Protein AF-A0A231NWU9-F1 (afdb_monomer_lite)

Secondary structure (DSSP, 8-state):
--HHHHHHHHHHTS---HHHHHHHHHHHHHHHHHHHHHHTS---HHHHHHHHTTHHHHHHTSHHHHHHS-TTSS---SHHHHHHHHHHHHHHHHHHHH--

Foldseek 3Di:
DPLVLLLCCCVPPVPDDNVVSVLLSVLQVLLQQLVCVQVVHRDDLVVCCVVPNCPVSLVCLDLVNVVVGDPVRPQDNDPVRSVSSSVSSVSVSVSVVPPD

Structure (mmCIF, N/CA/C/O backbone):
data_AF-A0A231NWU9-F1
#
_entry.id   AF-A0A231NWU9-F1
#
loop_
_atom_site.group_PDB
_atom_site.id
_atom_site.type_symbol
_atom_site.label_atom_id
_atom_site.label_alt_id
_atom_site.label_comp_id
_atom_site.label_asym_id
_atom_site.label_entity_id
_atom_site.label_seq_id
_atom_site.pdbx_PDB_ins_code
_atom_site.Cartn_x
_atom_site.Cartn_y
_atom_site.Cartn_z
_atom_site.occupancy
_atom_site.B_iso_or_equiv
_atom_site.auth_seq_id
_atom_site.auth_comp_id
_atom_site.auth_asym_id
_atom_site.auth_atom_id
_atom_site.pdbx_PDB_model_num
ATOM 1 N N . MET A 1 1 ? 6.382 -5.804 4.144 1.00 90.31 1 MET A N 1
ATOM 2 C CA . MET A 1 1 ? 6.411 -6.263 2.736 1.00 90.31 1 MET A CA 1
ATOM 3 C C . MET A 1 1 ? 7.840 -6.413 2.200 1.00 90.31 1 MET A C 1
ATOM 5 O O . MET A 1 1 ? 8.786 -5.985 2.860 1.00 90.31 1 MET A O 1
ATOM 9 N N . LYS A 1 2 ? 8.032 -6.961 0.991 1.00 91.31 2 LYS A N 1
ATOM 10 C CA . LYS A 1 2 ? 9.347 -7.054 0.326 1.00 91.31 2 LYS A CA 1
ATOM 11 C C . LYS A 1 2 ? 9.800 -5.736 -0.315 1.00 91.31 2 LYS A C 1
ATOM 13 O O . LYS A 1 2 ? 9.838 -5.597 -1.537 1.00 91.31 2 LYS A O 1
ATOM 18 N N . ASP A 1 3 ? 10.179 -4.769 0.512 1.00 93.06 3 ASP A N 1
ATOM 19 C CA . ASP A 1 3 ? 10.448 -3.390 0.078 1.00 93.06 3 ASP A CA 1
ATOM 20 C C . ASP A 1 3 ? 11.463 -3.261 -1.063 1.00 93.06 3 ASP A C 1
ATOM 22 O O . ASP A 1 3 ? 11.206 -2.564 -2.042 1.00 93.06 3 ASP A O 1
ATOM 26 N N . ASN A 1 4 ? 12.613 -3.933 -0.950 1.00 95.94 4 ASN A N 1
ATOM 27 C CA . ASN A 1 4 ? 13.691 -3.819 -1.935 1.00 95.94 4 ASN A CA 1
ATOM 28 C C . ASN A 1 4 ? 13.305 -4.455 -3.276 1.00 95.94 4 ASN A C 1
ATOM 30 O O . ASN A 1 4 ? 13.556 -3.876 -4.328 1.00 95.94 4 ASN A O 1
ATOM 34 N N . GLU A 1 5 ? 12.665 -5.627 -3.246 1.00 96.81 5 GLU A N 1
ATOM 35 C CA . GLU A 1 5 ? 12.198 -6.307 -4.460 1.00 96.81 5 GLU A CA 1
ATOM 36 C C . GLU A 1 5 ? 11.095 -5.497 -5.147 1.00 96.81 5 GLU A C 1
ATOM 38 O O . GLU A 1 5 ? 11.113 -5.340 -6.367 1.00 96.81 5 GLU A O 1
ATOM 43 N N . PHE A 1 6 ? 10.180 -4.921 -4.364 1.00 97.75 6 PHE A N 1
ATOM 44 C CA . PHE A 1 6 ? 9.136 -4.054 -4.891 1.00 97.75 6 PHE A CA 1
ATOM 45 C C . PHE A 1 6 ? 9.711 -2.768 -5.493 1.00 97.75 6 PHE A C 1
ATOM 47 O O . PHE A 1 6 ? 9.303 -2.372 -6.582 1.00 97.75 6 PHE A O 1
ATOM 54 N N . ALA A 1 7 ? 10.684 -2.136 -4.830 1.00 97.81 7 ALA A N 1
ATOM 55 C CA . ALA A 1 7 ? 11.365 -0.951 -5.345 1.00 97.81 7 ALA A CA 1
ATOM 56 C C . ALA A 1 7 ? 12.077 -1.235 -6.676 1.00 97.81 7 ALA A C 1
ATOM 58 O O . ALA A 1 7 ? 11.899 -0.484 -7.635 1.00 97.81 7 ALA A O 1
ATOM 59 N N . ASN A 1 8 ? 12.818 -2.343 -6.752 1.00 97.44 8 ASN A N 1
ATOM 60 C CA . ASN A 1 8 ? 13.488 -2.763 -7.982 1.00 97.44 8 ASN A CA 1
ATOM 61 C C . ASN A 1 8 ? 12.465 -3.035 -9.091 1.00 97.44 8 ASN A C 1
ATOM 63 O O . ASN A 1 8 ? 12.590 -2.501 -10.186 1.00 97.44 8 ASN A O 1
ATOM 67 N N . TRP A 1 9 ? 11.386 -3.768 -8.799 1.00 97.69 9 TRP A N 1
ATOM 68 C CA . TRP A 1 9 ? 10.322 -4.022 -9.775 1.00 97.69 9 TRP A CA 1
ATOM 69 C C . TRP A 1 9 ? 9.639 -2.737 -10.267 1.00 97.69 9 TRP A C 1
ATOM 71 O O . TRP A 1 9 ? 9.338 -2.608 -11.455 1.00 97.69 9 TRP A O 1
ATOM 81 N N . LEU A 1 10 ? 9.403 -1.765 -9.381 1.00 98.00 10 LEU A N 1
ATOM 82 C CA . LEU A 1 10 ? 8.820 -0.475 -9.757 1.00 98.00 10 LEU A CA 1
ATOM 83 C C . LEU A 1 10 ? 9.700 0.270 -10.763 1.00 98.00 10 LEU A C 1
ATOM 85 O O . LEU A 1 10 ? 9.171 0.865 -11.701 1.00 98.00 10 LEU A O 1
ATOM 89 N N . MET A 1 11 ? 11.018 0.233 -10.573 1.00 97.50 11 MET A N 1
ATOM 90 C CA . MET A 1 11 ? 11.972 0.876 -11.473 1.00 97.50 11 MET A CA 1
ATOM 91 C C . MET A 1 11 ? 12.134 0.095 -12.780 1.00 97.50 11 MET A C 1
ATOM 93 O O . MET A 1 11 ? 11.983 0.670 -13.857 1.00 97.50 11 MET A O 1
ATOM 97 N N . ASP A 1 12 ? 12.378 -1.210 -12.684 1.00 96.62 12 ASP A N 1
ATOM 98 C CA . ASP A 1 12 ? 12.825 -2.038 -13.807 1.00 96.62 12 ASP A CA 1
ATOM 99 C C . ASP A 1 12 ? 11.670 -2.543 -14.683 1.00 96.62 12 ASP A C 1
ATOM 101 O O . ASP A 1 12 ? 11.852 -2.768 -15.879 1.00 96.62 12 ASP A O 1
ATOM 105 N N . VAL A 1 13 ? 10.475 -2.729 -14.106 1.00 95.94 13 VAL A N 1
ATOM 106 C CA . VAL A 1 13 ? 9.322 -3.344 -14.790 1.00 95.94 13 VAL A CA 1
ATOM 107 C C . VAL A 1 13 ? 8.154 -2.373 -14.949 1.00 95.94 13 VAL A C 1
ATOM 109 O O . VAL A 1 13 ? 7.595 -2.268 -16.039 1.00 95.94 13 VAL A O 1
ATOM 112 N N . ASP A 1 14 ? 7.763 -1.649 -13.894 1.00 95.75 14 ASP A N 1
ATOM 113 C CA . ASP A 1 14 ? 6.663 -0.665 -13.974 1.00 95.75 14 ASP A CA 1
ATOM 114 C C . ASP A 1 14 ? 7.114 0.686 -14.570 1.00 95.75 14 ASP A C 1
ATOM 116 O O . ASP A 1 14 ? 6.267 1.496 -14.957 1.00 95.75 14 ASP A O 1
ATOM 120 N N . GLY A 1 15 ? 8.430 0.920 -14.672 1.00 96.25 15 GLY A N 1
ATOM 121 C CA . GLY A 1 15 ? 9.031 2.085 -15.329 1.00 96.25 15 GLY A CA 1
ATOM 122 C C . GLY A 1 15 ? 8.960 3.381 -14.516 1.00 96.25 15 GLY A C 1
ATOM 123 O O . GLY A 1 15 ? 8.789 4.462 -15.083 1.00 96.25 15 GLY A O 1
ATOM 124 N N . ARG A 1 16 ? 9.030 3.298 -13.184 1.00 97.44 16 ARG A N 1
ATOM 125 C CA . ARG A 1 16 ? 8.989 4.461 -12.285 1.00 97.44 16 ARG A CA 1
ATOM 126 C C . ARG A 1 16 ? 10.360 5.075 -12.083 1.00 97.44 16 ARG A C 1
ATOM 128 O O . ARG A 1 16 ? 11.356 4.385 -11.904 1.00 97.44 16 ARG A O 1
ATOM 135 N N . ASP A 1 17 ? 10.388 6.403 -12.006 1.00 98.06 17 ASP A N 1
ATOM 136 C CA . ASP A 1 17 ? 11.588 7.103 -11.561 1.00 98.06 17 ASP A CA 1
ATOM 137 C C . ASP A 1 17 ? 11.858 6.860 -10.061 1.00 98.06 17 ASP A C 1
ATOM 139 O O . ASP A 1 17 ? 11.013 6.359 -9.308 1.00 98.06 17 ASP A O 1
ATOM 143 N N . LYS A 1 18 ? 13.056 7.237 -9.601 1.00 97.56 18 LYS A N 1
ATOM 144 C CA . LYS A 1 18 ? 13.494 7.036 -8.210 1.00 97.56 18 LYS A CA 1
ATOM 145 C C . LYS A 1 18 ? 12.558 7.691 -7.187 1.00 97.56 18 LYS A C 1
ATOM 147 O O . LYS A 1 18 ? 12.311 7.116 -6.126 1.00 97.56 18 LYS A O 1
ATOM 152 N N . ARG A 1 19 ? 12.032 8.883 -7.487 1.00 98.06 19 ARG A N 1
ATOM 153 C CA . ARG A 1 19 ? 11.127 9.609 -6.588 1.00 98.06 19 ARG A CA 1
ATOM 154 C C . ARG A 1 19 ? 9.786 8.891 -6.510 1.00 98.06 19 ARG A C 1
ATOM 156 O O . ARG A 1 19 ? 9.315 8.609 -5.415 1.00 98.06 19 ARG A O 1
ATOM 163 N N . GLN A 1 20 ? 9.201 8.553 -7.654 1.00 97.94 20 GLN A N 1
ATOM 164 C CA . GLN A 1 20 ? 7.947 7.808 -7.735 1.00 97.94 20 GLN A CA 1
ATOM 165 C C . GLN A 1 20 ? 8.056 6.436 -7.065 1.00 97.94 20 GLN A C 1
ATOM 167 O O . GLN A 1 20 ? 7.104 5.987 -6.431 1.00 97.94 20 GLN A O 1
ATOM 172 N N . THR A 1 21 ? 9.208 5.780 -7.178 1.00 98.19 21 THR A N 1
ATOM 173 C CA . THR A 1 21 ? 9.487 4.505 -6.511 1.00 98.19 21 THR A CA 1
ATOM 174 C C . THR A 1 21 ? 9.466 4.667 -4.996 1.00 98.19 21 THR A C 1
ATOM 176 O O . THR A 1 21 ? 8.681 4.002 -4.322 1.00 98.19 21 THR A O 1
ATOM 179 N N . SER A 1 22 ? 10.249 5.614 -4.471 1.00 98.00 22 SER A N 1
ATOM 180 C CA . SER A 1 22 ? 10.276 5.947 -3.041 1.00 98.00 22 SER A CA 1
ATOM 181 C C . SER A 1 22 ? 8.879 6.277 -2.504 1.00 98.00 22 SER A C 1
ATOM 183 O O . SER A 1 22 ? 8.473 5.785 -1.453 1.00 98.00 22 SER A O 1
ATOM 185 N N . ASP A 1 23 ? 8.118 7.069 -3.258 1.00 97.81 23 ASP A N 1
ATOM 186 C CA . ASP A 1 23 ? 6.739 7.433 -2.952 1.00 97.81 23 ASP A CA 1
ATOM 187 C C . ASP A 1 23 ? 5.807 6.211 -2.867 1.00 97.81 23 ASP A C 1
ATOM 189 O O . ASP A 1 23 ? 5.011 6.105 -1.936 1.00 97.81 23 ASP A O 1
ATOM 193 N N . ASN A 1 24 ? 5.877 5.284 -3.828 1.00 98.25 24 ASN A N 1
ATOM 194 C CA . ASN A 1 24 ? 5.028 4.087 -3.832 1.00 98.25 24 ASN A CA 1
ATOM 195 C C . ASN A 1 24 ? 5.382 3.134 -2.687 1.00 98.25 24 ASN A C 1
ATOM 197 O O . ASN A 1 24 ? 4.474 2.650 -2.013 1.00 98.25 24 ASN A O 1
ATOM 201 N N . VAL A 1 25 ? 6.674 2.915 -2.427 1.00 98.38 25 VAL A N 1
ATOM 202 C CA . VAL A 1 25 ? 7.137 2.095 -1.297 1.00 98.38 25 VAL A CA 1
ATOM 203 C C . VAL A 1 25 ? 6.667 2.705 0.022 1.00 98.38 25 VAL A C 1
ATOM 205 O O . VAL A 1 25 ? 6.058 2.016 0.833 1.00 98.38 25 VAL A O 1
ATOM 208 N N . SER A 1 26 ? 6.857 4.013 0.218 1.00 97.94 26 SER A N 1
ATOM 209 C CA . SER A 1 26 ? 6.414 4.701 1.436 1.00 97.94 26 SER A CA 1
ATOM 210 C C . SER A 1 26 ? 4.898 4.627 1.634 1.00 97.94 26 SER A C 1
ATOM 212 O O . SER A 1 26 ? 4.438 4.414 2.753 1.00 97.94 26 SER A O 1
ATOM 214 N N . ARG A 1 27 ? 4.105 4.761 0.563 1.00 98.12 27 ARG A N 1
ATOM 215 C CA . ARG A 1 27 ? 2.641 4.630 0.637 1.00 98.12 27 ARG A CA 1
ATOM 216 C C . ARG A 1 27 ? 2.205 3.216 1.003 1.00 98.12 27 ARG A C 1
ATOM 218 O O . ARG A 1 27 ? 1.297 3.076 1.812 1.00 98.12 27 ARG A O 1
ATOM 225 N N . ALA A 1 28 ? 2.835 2.188 0.441 1.00 98.06 28 ALA A N 1
ATOM 226 C CA . ALA A 1 28 ? 2.516 0.807 0.786 1.00 98.06 28 ALA A CA 1
ATOM 227 C C . ALA A 1 28 ? 2.936 0.467 2.232 1.00 98.06 28 ALA A C 1
ATOM 229 O O . ALA A 1 28 ? 2.120 -0.087 2.965 1.00 98.06 28 ALA A O 1
ATOM 230 N N . ARG A 1 29 ? 4.114 0.919 2.695 1.00 97.69 29 ARG A N 1
ATOM 231 C CA . ARG A 1 29 ? 4.512 0.808 4.115 1.00 97.69 29 ARG A CA 1
ATOM 232 C C . ARG A 1 29 ? 3.543 1.518 5.053 1.00 97.69 29 ARG A C 1
ATOM 234 O O . ARG A 1 29 ? 3.160 0.961 6.070 1.00 97.69 29 ARG A O 1
ATOM 241 N N . ARG A 1 30 ? 3.089 2.720 4.687 1.00 97.44 30 ARG A N 1
ATOM 242 C CA . ARG A 1 30 ? 2.104 3.458 5.488 1.00 97.44 30 ARG A CA 1
ATOM 243 C C . ARG A 1 30 ? 0.822 2.655 5.697 1.00 97.44 30 ARG A C 1
ATOM 245 O O . ARG A 1 30 ? 0.228 2.755 6.758 1.00 97.44 30 ARG A O 1
ATOM 252 N N . VAL A 1 31 ? 0.38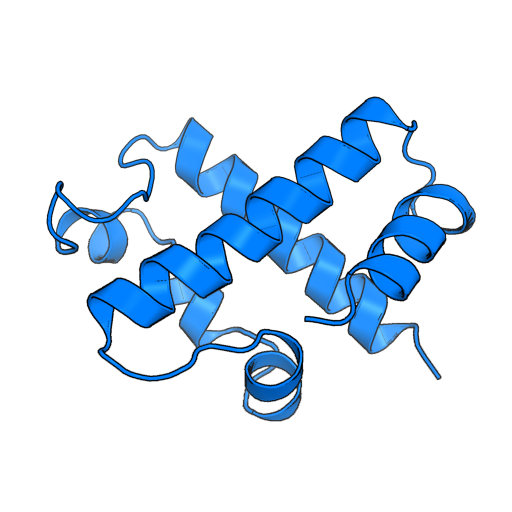7 1.884 4.700 1.00 97.75 31 VAL A N 1
ATOM 253 C CA . VAL A 1 31 ? -0.789 1.014 4.839 1.00 97.75 31 VAL A CA 1
ATOM 254 C C . VAL A 1 31 ? -0.515 -0.128 5.822 1.00 97.75 31 VAL A C 1
ATOM 256 O O . VAL A 1 31 ? -1.365 -0.376 6.672 1.00 97.75 31 VAL A O 1
ATOM 259 N N . GLU A 1 32 ? 0.655 -0.778 5.748 1.00 97.62 32 GLU A N 1
ATOM 260 C CA . GLU A 1 32 ? 1.069 -1.792 6.738 1.00 97.62 32 GLU A CA 1
ATOM 261 C C . GLU A 1 32 ? 1.054 -1.214 8.156 1.00 97.62 32 GLU A C 1
ATOM 263 O O . GLU A 1 32 ? 0.393 -1.757 9.037 1.00 97.62 32 GLU A O 1
ATOM 268 N N . GLU A 1 33 ? 1.709 -0.072 8.360 1.00 97.31 33 GLU A N 1
ATOM 269 C CA . GLU A 1 33 ? 1.815 0.592 9.663 1.00 97.31 33 GLU A CA 1
ATOM 270 C C . GLU A 1 33 ? 0.446 1.034 10.199 1.00 97.31 33 GLU A C 1
ATOM 272 O O . GLU A 1 33 ? 0.090 0.710 11.331 1.00 97.31 33 GLU A O 1
ATOM 277 N N . ALA A 1 34 ? -0.350 1.727 9.378 1.00 96.75 34 ALA A N 1
ATOM 278 C CA . ALA A 1 34 ? -1.647 2.260 9.784 1.00 96.75 34 ALA A CA 1
ATOM 279 C C . ALA A 1 34 ? -2.630 1.152 10.180 1.00 96.75 34 ALA A C 1
ATOM 281 O O . ALA A 1 34 ? -3.343 1.274 11.176 1.00 96.75 34 ALA A O 1
ATOM 282 N N . PHE A 1 35 ? -2.684 0.062 9.414 1.00 96.69 35 PHE A N 1
ATOM 283 C CA . PHE A 1 35 ? -3.572 -1.047 9.747 1.00 96.69 35 PHE A CA 1
ATOM 284 C C . PHE A 1 35 ? -3.009 -1.947 10.843 1.00 96.69 35 PHE A C 1
ATOM 286 O O . PHE A 1 35 ? -3.799 -2.505 11.598 1.00 96.69 35 PHE A O 1
ATOM 293 N N . THR A 1 36 ? -1.687 -2.015 11.008 1.00 96.69 36 THR A N 1
ATOM 294 C CA . THR A 1 36 ? -1.088 -2.658 12.183 1.00 96.69 36 THR A CA 1
ATOM 295 C C . THR A 1 36 ? -1.496 -1.948 13.471 1.00 96.69 36 THR A C 1
ATOM 297 O O . THR A 1 36 ? -1.937 -2.593 14.422 1.00 96.69 36 THR A O 1
ATOM 300 N N . GLU A 1 37 ? -1.418 -0.614 13.484 1.00 96.12 37 GLU A N 1
ATOM 301 C CA . GLU A 1 37 ? -1.873 0.214 14.604 1.00 96.12 37 GLU A CA 1
ATOM 302 C C . GLU A 1 37 ? -3.376 0.037 14.861 1.00 96.12 37 GLU A C 1
ATOM 304 O O . GLU A 1 37 ? -3.787 -0.216 15.992 1.00 96.12 37 GLU A O 1
ATOM 309 N N . TYR A 1 38 ? -4.199 0.133 13.812 1.00 95.31 38 TYR A N 1
ATOM 310 C CA . TYR A 1 38 ? -5.656 0.079 13.936 1.00 95.31 38 TYR A CA 1
ATOM 311 C C . TYR A 1 38 ? -6.182 -1.294 14.384 1.00 95.31 38 TYR A C 1
ATOM 313 O O . TYR A 1 38 ? -7.084 -1.364 15.217 1.00 95.31 38 TYR A O 1
ATOM 321 N N . LEU A 1 39 ? -5.631 -2.383 13.841 1.00 94.44 39 LEU A N 1
ATOM 322 C CA . LEU A 1 39 ? -6.092 -3.746 14.119 1.00 94.44 39 LEU A CA 1
ATOM 323 C C . LEU A 1 39 ? -5.420 -4.363 15.354 1.00 94.44 39 LEU A C 1
ATOM 325 O O . LEU A 1 39 ? -5.855 -5.415 15.823 1.00 94.44 39 LEU A O 1
ATOM 329 N N . GLY A 1 40 ? -4.343 -3.753 15.861 1.00 94.56 40 GLY A N 1
ATOM 330 C CA . GLY A 1 40 ? -3.542 -4.310 16.953 1.00 94.56 40 GLY A CA 1
ATOM 331 C C . GLY A 1 40 ? -2.848 -5.628 16.587 1.00 94.56 40 GLY A C 1
ATOM 332 O O . GLY A 1 40 ? -2.537 -6.429 17.469 1.00 94.56 40 GLY A O 1
ATOM 333 N N . THR A 1 41 ? -2.634 -5.884 15.295 1.00 93.94 41 THR A N 1
ATOM 334 C CA . THR A 1 41 ? -1.992 -7.095 14.772 1.00 93.94 41 THR A CA 1
ATOM 335 C C . THR A 1 41 ? -1.063 -6.736 13.622 1.00 93.94 41 THR A C 1
ATOM 337 O O . THR A 1 41 ? -1.366 -5.821 12.868 1.00 93.94 41 THR A O 1
ATOM 340 N N . ASP A 1 42 ? 0.058 -7.441 13.486 1.00 94.44 42 ASP A N 1
ATOM 341 C CA . ASP A 1 42 ? 1.045 -7.174 12.436 1.00 94.44 42 ASP A CA 1
ATOM 342 C C . ASP A 1 42 ? 0.441 -7.422 11.045 1.00 94.44 42 ASP A C 1
ATOM 344 O O . ASP A 1 42 ? 0.172 -8.565 10.662 1.00 94.44 42 ASP A O 1
ATOM 348 N N . LEU A 1 43 ? 0.201 -6.344 10.293 1.00 96.56 43 LEU A N 1
ATOM 349 C CA . LEU A 1 43 ? -0.292 -6.416 8.924 1.00 96.56 43 LEU A CA 1
ATOM 350 C C . LEU A 1 43 ? 0.881 -6.368 7.951 1.00 96.56 43 LEU A C 1
ATOM 352 O O . LEU A 1 43 ? 1.565 -5.356 7.811 1.00 96.56 43 LEU A O 1
ATOM 356 N N . ASN A 1 44 ? 1.047 -7.459 7.206 1.00 96.25 44 ASN A N 1
ATOM 357 C CA . ASN A 1 44 ? 2.076 -7.593 6.187 1.00 96.25 44 ASN A CA 1
ATOM 358 C C . ASN A 1 44 ? 1.446 -7.859 4.812 1.00 96.25 44 ASN A C 1
ATOM 360 O O . ASN A 1 44 ? 0.732 -8.850 4.633 1.00 96.25 44 ASN A O 1
ATOM 364 N N . LEU A 1 45 ? 1.743 -7.021 3.816 1.00 96.94 45 LEU A N 1
ATOM 365 C CA . LEU A 1 45 ? 1.174 -7.121 2.468 1.00 96.94 45 LEU A CA 1
ATOM 366 C C . LEU A 1 45 ? 1.565 -8.411 1.738 1.00 96.94 45 LEU A C 1
ATOM 368 O O . LEU A 1 45 ? 0.801 -8.865 0.894 1.00 96.94 45 LEU A O 1
ATOM 372 N N . ASP A 1 46 ? 2.692 -9.052 2.063 1.00 96.44 46 ASP A N 1
ATOM 373 C CA . ASP A 1 46 ? 3.020 -10.378 1.516 1.00 96.44 46 ASP A CA 1
ATOM 374 C C . ASP A 1 46 ? 2.083 -11.462 2.047 1.00 96.44 46 ASP A C 1
ATOM 376 O O . ASP A 1 46 ? 1.742 -12.422 1.349 1.00 96.44 46 ASP A O 1
ATOM 380 N N . THR A 1 47 ? 1.679 -11.342 3.309 1.00 96.19 47 THR A N 1
ATOM 381 C CA . THR A 1 47 ? 0.722 -12.253 3.939 1.00 96.19 47 THR A CA 1
ATOM 382 C C . THR A 1 47 ? -0.687 -11.980 3.430 1.00 96.19 47 THR A C 1
ATOM 384 O O . THR A 1 47 ? -1.346 -12.915 2.973 1.00 96.19 47 THR A O 1
ATOM 387 N N . GLU A 1 48 ? -1.115 -10.718 3.397 1.00 97.31 48 GLU A N 1
ATOM 388 C CA . GLU A 1 48 ? -2.432 -10.338 2.873 1.00 97.31 48 GLU A CA 1
ATOM 389 C C . GLU A 1 48 ? -2.569 -10.671 1.378 1.00 97.31 48 GLU A C 1
ATOM 391 O O . GLU A 1 48 ? -3.603 -11.174 0.939 1.00 97.31 48 GLU A O 1
ATOM 396 N N . TYR A 1 49 ? -1.497 -10.539 0.589 1.00 97.06 49 TYR A N 1
ATOM 397 C CA . TYR A 1 49 ? -1.513 -10.962 -0.809 1.00 97.06 49 TYR A CA 1
ATOM 398 C C . TYR A 1 49 ? -1.770 -12.466 -0.965 1.00 97.06 49 TYR A C 1
ATOM 400 O O . TYR A 1 49 ? -2.572 -12.881 -1.803 1.00 97.06 49 TYR A O 1
ATOM 408 N N . ARG A 1 50 ? -1.107 -13.301 -0.156 1.00 96.19 50 ARG A N 1
ATOM 409 C CA . ARG A 1 50 ? -1.296 -14.762 -0.179 1.00 96.19 50 ARG A CA 1
ATOM 410 C C . ARG A 1 50 ? -2.675 -15.181 0.323 1.00 96.19 50 ARG A C 1
ATOM 412 O O . ARG A 1 50 ? -3.194 -16.193 -0.136 1.00 96.19 50 ARG A O 1
ATOM 419 N N . LYS A 1 51 ? -3.242 -14.411 1.249 1.00 96.44 51 LYS A N 1
ATOM 420 C CA . LYS A 1 51 ? -4.545 -14.654 1.865 1.00 96.44 51 LYS A CA 1
ATOM 421 C C . LYS A 1 51 ? -5.698 -14.344 0.913 1.00 96.44 51 LYS A C 1
ATOM 423 O O . LYS A 1 51 ? -6.514 -15.222 0.660 1.00 96.44 51 LYS A O 1
ATOM 428 N N . ASP A 1 52 ? -5.763 -13.129 0.373 1.00 97.31 52 ASP A N 1
ATOM 429 C CA . ASP A 1 52 ? -6.907 -12.677 -0.433 1.00 97.31 52 ASP A CA 1
ATOM 430 C C . ASP A 1 52 ? -6.533 -11.688 -1.550 1.00 97.31 52 ASP A C 1
ATOM 432 O O . ASP A 1 52 ? -7.375 -10.923 -2.029 1.00 97.31 52 ASP A O 1
ATOM 436 N N . ARG A 1 53 ? -5.262 -11.687 -1.973 1.00 96.62 53 ARG A N 1
ATOM 437 C CA . ARG A 1 53 ? -4.714 -10.725 -2.945 1.00 96.62 53 ARG A CA 1
ATOM 438 C C . ARG A 1 53 ? -4.898 -9.268 -2.497 1.00 96.62 53 ARG A C 1
ATOM 440 O O . ARG A 1 53 ? -5.039 -8.386 -3.341 1.00 96.62 53 ARG A O 1
ATOM 447 N N . CYS A 1 54 ? -4.855 -9.021 -1.186 1.00 97.44 54 CYS A N 1
ATOM 448 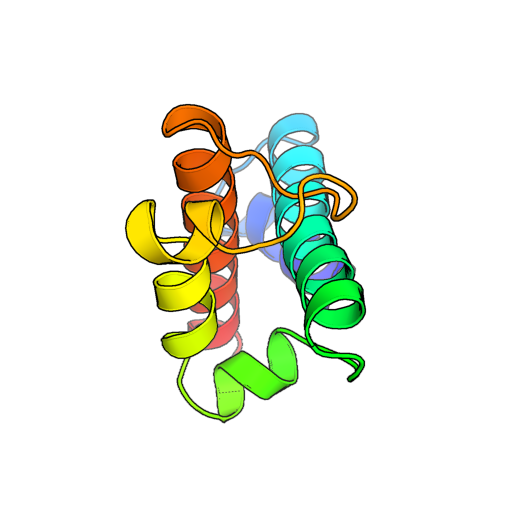C CA . CYS A 1 54 ? -5.052 -7.716 -0.556 1.00 97.44 54 CYS A CA 1
ATOM 449 C C . CYS A 1 54 ? -6.451 -7.113 -0.787 1.00 97.44 54 CYS A C 1
ATOM 451 O O . CYS A 1 54 ? -6.605 -5.892 -0.709 1.00 97.44 54 CYS A O 1
ATOM 453 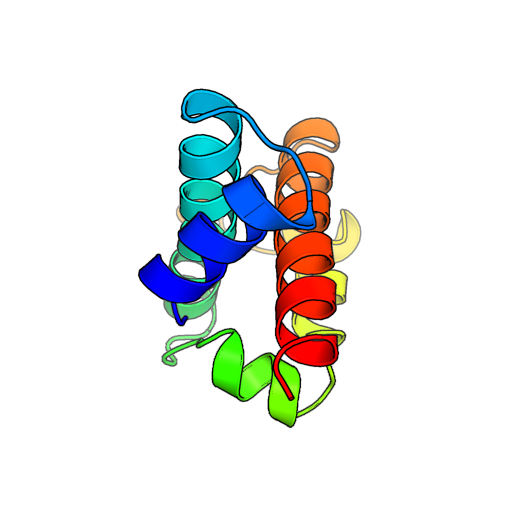N N . THR A 1 55 ? -7.468 -7.931 -1.070 1.00 97.19 55 THR A N 1
ATOM 454 C CA . THR A 1 55 ? -8.840 -7.440 -1.296 1.00 97.19 55 THR A CA 1
ATOM 455 C C . THR A 1 55 ? -9.382 -6.768 -0.034 1.00 97.19 55 THR A C 1
ATOM 457 O O . THR A 1 55 ? -9.795 -5.613 -0.098 1.00 97.19 55 THR A O 1
ATOM 460 N N . SER A 1 56 ? -9.238 -7.407 1.133 1.00 96.44 56 SER A N 1
ATOM 461 C CA . SER A 1 56 ? -9.639 -6.826 2.424 1.00 96.44 56 SER A CA 1
ATOM 462 C C . SER A 1 56 ? -8.905 -5.513 2.717 1.00 96.44 56 SER A C 1
ATOM 464 O O . SER A 1 56 ? -9.496 -4.557 3.211 1.00 96.44 56 SER A O 1
ATOM 466 N N . VAL A 1 57 ? -7.615 -5.429 2.371 1.00 97.38 57 VAL A N 1
ATOM 467 C CA . VAL A 1 57 ? -6.811 -4.203 2.529 1.00 97.38 57 VAL A CA 1
ATOM 468 C C . VAL A 1 57 ? -7.350 -3.078 1.647 1.00 97.38 57 VAL A C 1
ATOM 470 O O . VAL A 1 57 ? -7.455 -1.936 2.092 1.00 97.38 57 VAL A O 1
ATOM 473 N N . LEU A 1 58 ? -7.705 -3.378 0.396 1.00 97.62 58 LEU A N 1
ATOM 474 C CA . LEU A 1 58 ? -8.306 -2.396 -0.502 1.00 97.62 58 LEU A CA 1
ATOM 475 C C . LEU A 1 58 ? -9.682 -1.943 -0.002 1.00 97.62 58 LEU A C 1
ATOM 477 O O . LEU A 1 58 ? -9.969 -0.749 -0.081 1.00 97.62 58 LEU A O 1
ATOM 481 N N . ASP A 1 59 ? -10.502 -2.839 0.536 1.00 96.31 59 ASP A N 1
ATOM 482 C CA . ASP A 1 59 ? -11.821 -2.494 1.075 1.00 96.31 59 ASP A CA 1
ATOM 483 C C . ASP A 1 59 ? -11.715 -1.582 2.303 1.00 96.31 59 ASP A C 1
ATOM 485 O O . ASP A 1 59 ? -12.428 -0.582 2.385 1.00 96.31 59 ASP A O 1
ATOM 489 N N . MET A 1 60 ? -10.739 -1.814 3.187 1.00 95.06 60 MET A N 1
ATOM 490 C CA . MET A 1 60 ? -10.445 -0.912 4.311 1.00 95.06 60 MET A CA 1
ATOM 491 C C . MET A 1 60 ? -9.955 0.479 3.866 1.00 95.06 60 MET A C 1
ATOM 493 O O . MET A 1 60 ? -10.090 1.454 4.601 1.00 95.06 60 MET A O 1
ATOM 497 N N . LEU A 1 61 ? -9.404 0.597 2.652 1.00 96.44 61 LEU A N 1
ATOM 498 C CA . LEU A 1 61 ? -9.035 1.875 2.028 1.00 96.44 61 LEU A CA 1
ATOM 499 C C . LEU A 1 61 ? -10.192 2.527 1.246 1.00 96.44 61 LEU A C 1
ATOM 501 O O . LEU A 1 61 ? -9.970 3.526 0.553 1.00 96.44 61 LEU A O 1
ATOM 505 N N . SER A 1 62 ? -11.403 1.962 1.285 1.00 94.06 62 SER A N 1
ATOM 506 C CA . SER A 1 62 ? -12.605 2.641 0.790 1.00 94.06 62 SER A CA 1
ATOM 507 C C . SER A 1 62 ? -12.896 3.890 1.621 1.00 94.06 62 SER A C 1
ATOM 509 O O . SER A 1 62 ? -12.446 4.024 2.758 1.00 94.06 62 SER A O 1
ATOM 511 N N . PHE A 1 63 ? -13.632 4.836 1.041 1.00 90.38 63 PHE A N 1
ATOM 512 C CA . PHE A 1 63 ? -13.969 6.063 1.756 1.00 90.38 63 PHE A CA 1
ATOM 513 C C . PHE A 1 63 ? -14.875 5.775 2.958 1.00 90.38 63 PHE A C 1
ATOM 515 O O . PHE A 1 63 ? -14.678 6.379 4.010 1.00 90.38 63 PHE A O 1
ATOM 522 N N . GLU A 1 64 ? -15.818 4.836 2.815 1.00 90.38 64 GLU A N 1
ATOM 523 C CA . GLU A 1 64 ? -16.711 4.427 3.898 1.00 90.38 64 GLU A CA 1
ATOM 524 C C . GLU A 1 64 ? -15.909 3.890 5.090 1.00 90.38 64 GLU A C 1
ATOM 526 O O . GLU A 1 64 ? -15.948 4.487 6.165 1.00 90.38 64 GLU A O 1
ATOM 531 N N . TYR A 1 65 ? -15.087 2.855 4.888 1.00 91.44 65 TYR A N 1
ATOM 532 C CA . TYR A 1 65 ? -14.305 2.257 5.977 1.00 91.44 65 TYR A CA 1
ATOM 533 C C . TYR A 1 65 ? -13.244 3.201 6.541 1.00 91.44 65 TYR A C 1
ATOM 535 O O . TYR A 1 65 ? -13.086 3.316 7.756 1.00 91.44 65 TYR A O 1
ATOM 543 N N . ALA A 1 66 ? -12.518 3.922 5.682 1.00 90.12 66 ALA A N 1
ATOM 544 C CA . ALA A 1 66 ? -11.463 4.811 6.150 1.00 90.12 66 ALA A CA 1
ATOM 545 C C . ALA A 1 66 ? -12.003 5.939 7.042 1.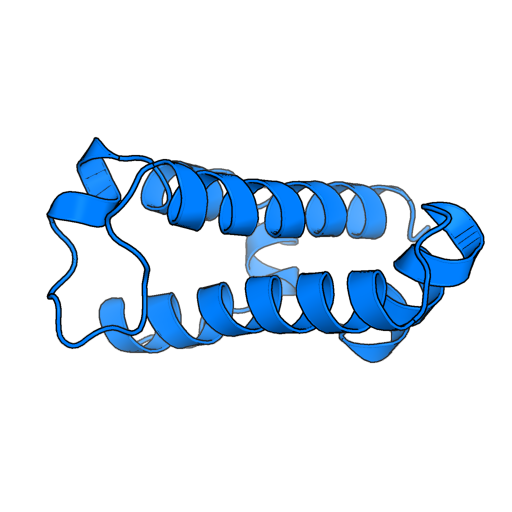00 90.12 66 ALA A C 1
ATOM 547 O O . ALA A 1 66 ? -11.257 6.450 7.881 1.00 90.12 66 ALA A O 1
ATOM 548 N N . SER A 1 67 ? -13.277 6.319 6.892 1.00 90.12 67 SER A N 1
ATOM 549 C CA . SER A 1 67 ? -13.925 7.316 7.749 1.00 90.12 67 SER A CA 1
ATOM 550 C C . SER A 1 67 ? -14.162 6.831 9.185 1.00 90.12 67 SER A C 1
ATOM 552 O O . SER A 1 67 ? -14.169 7.650 10.102 1.00 90.12 67 SER A O 1
ATOM 554 N N . GLU A 1 68 ? -14.268 5.517 9.394 1.00 91.25 68 GLU A N 1
ATOM 555 C CA . GLU A 1 68 ? -14.489 4.891 10.706 1.00 91.25 68 GLU A CA 1
ATOM 556 C C . GLU A 1 68 ? -13.188 4.715 11.504 1.00 91.25 68 GLU A C 1
ATOM 558 O O . GLU A 1 68 ? -13.203 4.585 12.729 1.00 91.25 68 GLU A O 1
ATOM 563 N N . ILE A 1 69 ? -12.039 4.736 10.824 1.00 91.44 69 ILE A N 1
ATOM 564 C CA . ILE A 1 69 ? -10.727 4.595 11.462 1.00 91.44 69 ILE A CA 1
ATOM 565 C C . ILE A 1 69 ? -10.408 5.870 12.271 1.00 91.44 69 ILE A C 1
ATOM 567 O O . ILE A 1 69 ? -10.515 6.972 11.721 1.00 91.44 69 ILE A O 1
ATOM 571 N N . PRO A 1 70 ? -9.939 5.771 13.530 1.00 93.19 70 PRO A N 1
ATOM 572 C CA . PRO A 1 70 ? -9.564 6.932 14.336 1.00 93.19 70 PRO A CA 1
ATOM 573 C C . PRO A 1 70 ? -8.579 7.869 13.626 1.00 93.19 70 PRO A C 1
ATOM 575 O O . PRO A 1 70 ? -7.671 7.426 12.925 1.00 93.19 70 PRO A O 1
ATOM 578 N N . GLY A 1 71 ? -8.729 9.180 13.832 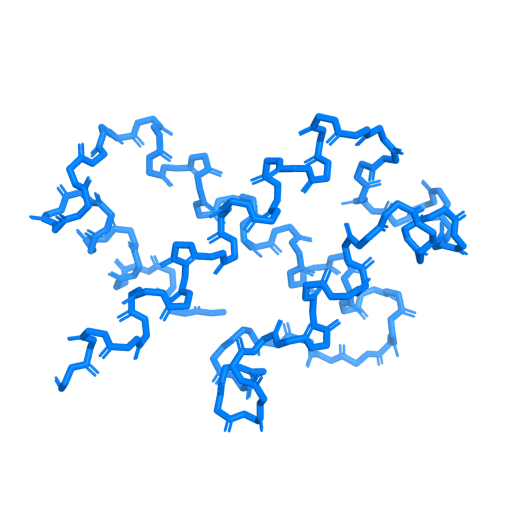1.00 90.38 71 GLY A N 1
ATOM 579 C CA . GLY A 1 71 ? -7.837 10.189 13.243 1.00 90.38 71 GLY A CA 1
ATOM 580 C C . GLY A 1 71 ? -6.406 10.183 13.798 1.00 90.38 71 GLY A C 1
ATOM 581 O O . GLY A 1 71 ? -5.553 10.880 13.260 1.00 90.38 71 GLY A O 1
ATOM 582 N N . THR A 1 72 ? -6.145 9.421 14.863 1.00 92.69 72 THR A N 1
ATOM 583 C CA . THR A 1 72 ? -4.800 9.201 15.418 1.00 92.69 72 THR A CA 1
ATOM 584 C C . THR A 1 72 ? -3.954 8.282 14.544 1.00 92.69 72 THR A C 1
ATOM 586 O O . THR A 1 72 ? -2.738 8.436 14.517 1.00 92.69 72 THR A O 1
ATOM 589 N N . VAL A 1 73 ? -4.597 7.380 13.798 1.00 94.94 73 VAL A N 1
ATOM 590 C CA . VAL A 1 73 ? -3.926 6.475 12.865 1.00 94.94 73 VAL A CA 1
ATOM 591 C C . VAL A 1 73 ? -3.473 7.282 11.652 1.00 94.94 73 VAL A C 1
ATOM 593 O O . VAL A 1 73 ? -4.253 8.050 11.081 1.00 94.94 73 VAL A O 1
ATOM 596 N N . ASN A 1 74 ? -2.226 7.083 11.219 1.00 93.75 74 ASN A N 1
ATOM 597 C CA . ASN A 1 74 ? -1.622 7.785 10.079 1.00 93.75 74 ASN A CA 1
ATOM 598 C C . ASN A 1 74 ? -2.183 7.318 8.719 1.00 93.75 74 ASN A C 1
ATOM 600 O O . ASN A 1 74 ? -1.476 6.773 7.867 1.00 93.75 74 ASN A O 1
ATOM 604 N N . LEU A 1 75 ? -3.475 7.553 8.504 1.00 93.69 75 LEU A N 1
ATOM 605 C CA . LEU A 1 75 ? -4.207 7.220 7.293 1.00 93.69 75 LEU A CA 1
ATOM 606 C C . LEU A 1 75 ? -4.947 8.467 6.778 1.00 93.69 75 LEU A C 1
ATOM 608 O O . LEU A 1 75 ? -5.738 9.056 7.520 1.00 93.69 75 LEU A O 1
ATOM 612 N N . PRO A 1 76 ? -4.733 8.883 5.515 1.00 92.81 76 PRO A N 1
ATOM 613 C CA . PRO A 1 76 ? -5.467 9.999 4.938 1.00 92.81 76 PRO A CA 1
ATOM 614 C C . PRO A 1 76 ? -6.968 9.700 4.909 1.00 92.81 76 PRO A C 1
ATOM 616 O O . PRO A 1 76 ? -7.382 8.570 4.663 1.00 92.81 76 PRO A O 1
ATOM 619 N N . LYS A 1 77 ? -7.779 10.735 5.133 1.00 88.44 77 LYS A N 1
ATOM 620 C CA . LYS A 1 77 ? -9.250 10.648 5.115 1.00 88.44 77 LYS A CA 1
ATOM 621 C C . LYS A 1 77 ? -9.867 11.236 3.852 1.00 88.44 77 LYS A C 1
ATOM 623 O O . LYS A 1 77 ? -11.054 11.063 3.594 1.00 88.44 77 LYS A O 1
ATOM 628 N N . ASP A 1 78 ? -9.076 11.952 3.061 1.00 92.81 78 ASP A N 1
ATOM 629 C CA . ASP A 1 78 ? -9.527 12.528 1.807 1.00 92.81 78 ASP A CA 1
ATOM 630 C C . ASP A 1 78 ? -9.413 11.519 0.653 1.00 92.81 78 ASP A C 1
ATOM 632 O O . ASP A 1 78 ? -8.571 10.613 0.640 1.00 92.81 78 ASP A O 1
ATOM 636 N N . LYS A 1 79 ? -10.259 11.705 -0.364 1.00 91.31 79 LYS A N 1
ATOM 637 C CA . LYS A 1 79 ? -10.334 10.807 -1.523 1.00 91.31 79 LYS A CA 1
ATOM 638 C C . LYS A 1 79 ? -9.012 10.703 -2.286 1.00 91.31 79 LYS A C 1
ATOM 640 O O . LYS A 1 79 ? -8.704 9.628 -2.801 1.00 91.31 79 LYS A O 1
ATOM 645 N N . ASN A 1 80 ? -8.233 11.783 -2.375 1.00 94.56 80 ASN A N 1
ATOM 646 C CA . ASN A 1 80 ? -6.993 11.796 -3.153 1.00 94.56 80 ASN A CA 1
ATOM 647 C C . ASN A 1 80 ? -5.889 11.020 -2.429 1.00 94.56 80 ASN A C 1
ATOM 649 O O . ASN A 1 80 ? -5.182 10.218 -3.050 1.00 94.56 80 ASN A O 1
ATOM 653 N N . GLY A 1 81 ? -5.777 11.208 -1.113 1.00 94.94 81 GLY A N 1
ATOM 654 C CA . GLY A 1 81 ? -4.880 10.447 -0.255 1.00 94.94 81 GLY A CA 1
ATOM 655 C C . GLY A 1 81 ? -5.184 8.951 -0.309 1.00 94.94 81 GLY A C 1
ATOM 656 O O . GLY A 1 81 ? -4.295 8.163 -0.638 1.00 94.94 81 GLY A O 1
ATOM 657 N N . LEU A 1 82 ? -6.446 8.560 -0.102 1.00 96.62 82 LEU A N 1
ATOM 658 C CA . LEU A 1 82 ? -6.876 7.157 -0.184 1.00 96.62 82 LEU A CA 1
ATOM 659 C C . LEU A 1 82 ? -6.634 6.554 -1.573 1.00 96.62 82 LEU A C 1
ATOM 661 O O . LEU A 1 82 ? -6.093 5.455 -1.688 1.00 96.62 82 LEU A O 1
ATOM 665 N N . SER A 1 83 ? -6.944 7.290 -2.644 1.00 96.81 83 SER A N 1
ATOM 666 C CA . SER A 1 83 ? -6.690 6.837 -4.022 1.00 96.81 83 SER A CA 1
ATOM 667 C C . SER A 1 83 ? -5.200 6.611 -4.296 1.00 96.81 83 SER A C 1
ATOM 669 O O . SER A 1 83 ? -4.823 5.658 -4.985 1.00 96.81 83 SER A O 1
ATOM 671 N N . SER A 1 84 ? -4.335 7.449 -3.721 1.00 97.50 84 SER A N 1
ATOM 672 C CA . SER A 1 84 ? -2.880 7.307 -3.838 1.00 97.50 84 SER A CA 1
ATOM 673 C C . SER A 1 84 ? -2.369 6.063 -3.107 1.00 97.50 84 SER A C 1
ATOM 675 O O . SER A 1 84 ? -1.515 5.354 -3.642 1.00 97.50 84 SER A O 1
ATOM 677 N N . LEU A 1 85 ? -2.913 5.758 -1.923 1.00 98.19 85 LEU A N 1
ATOM 678 C CA . LEU A 1 85 ? -2.596 4.523 -1.196 1.00 98.19 85 LEU A CA 1
ATOM 679 C C . LEU A 1 85 ? -3.077 3.288 -1.961 1.00 98.19 85 LEU A C 1
ATOM 681 O O . LEU A 1 85 ? -2.286 2.384 -2.225 1.00 98.19 85 LEU A O 1
ATOM 685 N N . ARG A 1 86 ? -4.334 3.285 -2.421 1.00 98.06 86 ARG A N 1
ATOM 686 C CA . ARG A 1 86 ? -4.893 2.202 -3.248 1.00 98.06 86 ARG A CA 1
ATOM 687 C C . ARG A 1 86 ? -4.056 1.954 -4.499 1.00 98.06 86 ARG A C 1
ATOM 689 O O . ARG A 1 86 ? -3.865 0.806 -4.887 1.00 98.06 86 ARG A O 1
ATOM 696 N N . THR A 1 87 ? -3.541 3.006 -5.133 1.00 98.00 87 THR A N 1
ATOM 697 C CA . THR A 1 87 ? -2.658 2.876 -6.302 1.00 98.00 87 THR A CA 1
ATOM 698 C C . THR A 1 87 ? -1.367 2.136 -5.953 1.00 98.00 87 THR A C 1
ATOM 700 O O . THR A 1 87 ? -0.970 1.236 -6.694 1.00 98.00 87 THR A O 1
ATOM 703 N N . ALA A 1 88 ? -0.738 2.466 -4.822 1.00 98.12 88 ALA A N 1
ATOM 704 C CA . ALA A 1 88 ? 0.466 1.780 -4.358 1.00 98.12 88 ALA A CA 1
ATOM 705 C C . ALA A 1 88 ? 0.191 0.298 -4.047 1.00 98.12 88 ALA A C 1
ATOM 707 O O . ALA A 1 88 ? 0.936 -0.565 -4.509 1.00 98.12 88 ALA A O 1
ATOM 708 N N . ILE A 1 89 ? -0.925 -0.012 -3.375 1.00 98.25 89 ILE A N 1
ATOM 709 C CA . ILE A 1 89 ? -1.333 -1.401 -3.099 1.00 98.25 89 ILE A CA 1
ATOM 710 C C . ILE A 1 89 ? -1.611 -2.173 -4.392 1.00 98.25 89 ILE A C 1
ATOM 712 O O . ILE A 1 89 ? -1.124 -3.285 -4.560 1.00 98.25 89 ILE A O 1
ATOM 716 N N . ASN A 1 90 ? -2.304 -1.577 -5.364 1.00 98.19 90 ASN A N 1
ATOM 717 C CA . ASN A 1 90 ? -2.527 -2.215 -6.665 1.00 98.19 90 ASN A CA 1
ATOM 718 C C . ASN A 1 90 ? -1.221 -2.491 -7.424 1.00 98.19 90 ASN A C 1
ATOM 720 O O . ASN A 1 90 ? -1.109 -3.500 -8.119 1.00 98.19 90 ASN A O 1
ATOM 724 N N . LYS A 1 91 ? -0.218 -1.615 -7.302 1.00 97.75 91 LYS A N 1
ATOM 725 C CA . LYS A 1 91 ? 1.119 -1.884 -7.845 1.00 97.75 91 LYS A CA 1
ATOM 726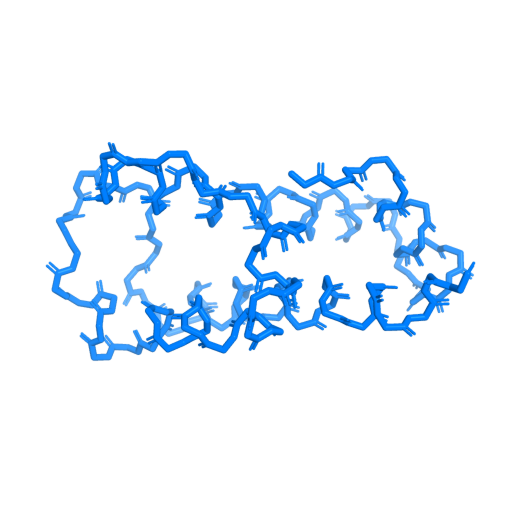 C C . LYS A 1 91 ? 1.805 -3.028 -7.114 1.00 97.75 91 LYS A C 1
ATOM 728 O O . LYS A 1 91 ? 2.397 -3.868 -7.781 1.00 97.75 91 LYS A O 1
ATOM 733 N N . TYR A 1 92 ? 1.668 -3.102 -5.792 1.00 98.00 92 TYR A N 1
ATOM 734 C CA . TYR A 1 92 ? 2.184 -4.223 -5.011 1.00 98.00 92 TYR A CA 1
ATOM 735 C C . TYR A 1 92 ? 1.559 -5.554 -5.447 1.00 98.00 92 TYR A C 1
ATOM 737 O O . TYR A 1 92 ? 2.272 -6.506 -5.734 1.00 98.00 92 TYR A O 1
ATOM 745 N N . ILE A 1 93 ? 0.235 -5.594 -5.626 1.00 97.62 93 ILE A N 1
ATOM 746 C CA . ILE A 1 93 ? -0.488 -6.772 -6.137 1.00 97.62 93 ILE A CA 1
ATOM 747 C C . ILE A 1 93 ? 0.074 -7.220 -7.497 1.00 97.62 93 ILE A C 1
ATOM 749 O O . ILE A 1 93 ? 0.283 -8.416 -7.709 1.00 97.62 93 ILE A O 1
ATOM 753 N N . LYS A 1 94 ? 0.344 -6.271 -8.408 1.00 97.12 94 LYS A N 1
ATOM 754 C CA . LYS A 1 94 ? 0.946 -6.549 -9.726 1.00 97.12 94 LYS A CA 1
ATOM 755 C C . LYS A 1 94 ? 2.379 -7.069 -9.624 1.00 97.12 94 LYS A C 1
ATOM 757 O O . LYS A 1 94 ? 2.743 -7.992 -10.350 1.00 97.12 94 LYS A O 1
ATOM 762 N N . PHE A 1 95 ? 3.184 -6.490 -8.738 1.00 96.94 95 PHE A N 1
ATOM 763 C CA . PHE A 1 95 ? 4.515 -6.996 -8.413 1.00 96.94 95 PHE A CA 1
ATOM 764 C C . PHE A 1 95 ? 4.429 -8.454 -7.952 1.00 96.94 95 PHE A C 1
ATOM 766 O O . PHE A 1 95 ? 5.037 -9.331 -8.562 1.00 96.94 95 PHE A O 1
ATOM 773 N N . SER A 1 96 ? 3.589 -8.733 -6.957 1.00 95.31 96 SER A N 1
ATOM 774 C CA . SER A 1 96 ? 3.449 -10.066 -6.379 1.00 95.31 96 SER A CA 1
ATOM 775 C C . SER A 1 96 ? 2.839 -11.091 -7.345 1.00 95.31 96 SER A C 1
ATOM 777 O O . SER A 1 96 ? 3.069 -12.283 -7.172 1.00 95.31 96 SER A O 1
ATOM 779 N N . SER A 1 97 ? 2.091 -10.667 -8.376 1.00 93.12 97 SER A N 1
ATOM 780 C CA . SER A 1 97 ? 1.610 -11.578 -9.432 1.00 93.12 97 SER A CA 1
ATOM 781 C C . SER A 1 97 ? 2.661 -11.894 -10.493 1.00 93.12 97 SER A C 1
ATOM 783 O O . SER A 1 97 ? 2.564 -12.925 -11.154 1.00 93.12 97 SER A O 1
ATOM 785 N N . ASN A 1 98 ? 3.631 -10.997 -10.684 1.00 84.44 98 ASN A N 1
ATOM 786 C CA . ASN A 1 98 ? 4.684 -11.126 -11.692 1.00 84.44 98 ASN A CA 1
ATOM 787 C C . ASN A 1 98 ? 5.979 -11.728 -11.134 1.00 84.44 98 ASN A C 1
ATOM 789 O O . ASN A 1 98 ? 6.797 -12.210 -11.916 1.00 84.44 98 ASN A O 1
ATOM 793 N N . ALA A 1 99 ? 6.163 -11.709 -9.813 1.00 63.62 99 ALA A N 1
ATOM 794 C CA . ALA A 1 99 ? 7.222 -12.434 -9.126 1.00 63.62 99 ALA A CA 1
ATOM 795 C C . ALA A 1 99 ? 6.948 -13.947 -9.231 1.00 63.62 99 ALA A C 1
ATOM 797 O O . ALA A 1 99 ? 6.240 -14.520 -8.403 1.00 63.62 99 ALA A O 1
ATOM 798 N N . LYS A 1 100 ? 7.436 -14.562 -10.313 1.00 47.59 100 LYS A N 1
ATOM 799 C CA . LYS A 1 100 ? 7.493 -16.017 -10.493 1.00 47.59 100 LYS A CA 1
ATOM 800 C C . LYS A 1 100 ? 8.719 -16.598 -9.807 1.00 47.59 100 LYS A C 1
ATOM 802 O O . LYS A 1 100 ? 9.788 -15.957 -9.906 1.00 47.59 100 LYS A O 1
#

pLDDT: mean 94.9, std 6.32, range [47.59, 98.38]

Radius of gyration: 12.99 Å; chains: 1; bounding box: 30×28×32 Å

Sequence (100 aa):
MKDNEFANWLMDVDGRDKRQTSDNVSRARRVEEAFTEYLGTDLNLDTEYRKDRCTSVLDMLSFEYASEIPGTVNLPKDKNGLSSLRTAINKYIKFSSNAK